Protein AF-A0AAW1IXT5-F1 (afdb_monomer_lite)

Structure (mmCIF, N/CA/C/O backbone):
data_AF-A0AAW1IXT5-F1
#
_entry.id   AF-A0AAW1IXT5-F1
#
loop_
_atom_site.group_PDB
_atom_site.id
_atom_site.type_symbol
_atom_site.label_atom_id
_atom_site.label_alt_id
_atom_site.label_comp_id
_atom_site.label_asym_id
_atom_site.label_entity_id
_atom_site.label_seq_id
_atom_site.pdbx_PDB_ins_code
_atom_site.Cartn_x
_atom_site.Cartn_y
_atom_site.Cartn_z
_atom_site.occupancy
_atom_site.B_iso_or_equiv
_atom_site.auth_seq_id
_atom_site.auth_comp_id
_atom_site.auth_asym_id
_atom_site.auth_atom_id
_atom_site.pdbx_PDB_model_num
ATOM 1 N N . MET A 1 1 ? 6.333 -12.788 -13.925 1.00 82.00 1 MET A N 1
ATOM 2 C CA . MET A 1 1 ? 6.260 -11.519 -14.681 1.00 82.00 1 MET A CA 1
ATOM 3 C C . MET A 1 1 ? 6.367 -11.902 -16.142 1.00 82.00 1 MET A C 1
ATOM 5 O O . MET A 1 1 ? 7.149 -12.796 -16.424 1.00 82.00 1 MET A O 1
ATOM 9 N N . VAL A 1 2 ? 5.543 -11.334 -17.016 1.00 93.19 2 VAL A N 1
ATOM 10 C CA . VAL A 1 2 ? 5.469 -11.705 -18.439 1.00 93.19 2 VAL A CA 1
ATOM 11 C C . VAL A 1 2 ? 5.846 -10.485 -19.267 1.00 93.19 2 VAL A C 1
ATOM 13 O O . VAL A 1 2 ? 5.291 -9.411 -19.025 1.00 93.19 2 VAL A O 1
ATOM 16 N N . VAL A 1 3 ? 6.802 -10.648 -20.181 1.00 93.06 3 VAL A N 1
ATOM 17 C CA . VAL A 1 3 ? 7.221 -9.631 -21.155 1.00 93.06 3 VAL A CA 1
ATOM 18 C C . VAL A 1 3 ? 6.373 -9.801 -22.411 1.00 93.06 3 VAL A C 1
ATOM 20 O O . VAL A 1 3 ? 6.185 -10.925 -22.866 1.00 93.06 3 VAL A O 1
ATOM 23 N N . HIS A 1 4 ? 5.845 -8.696 -22.932 1.00 91.25 4 HIS A N 1
ATOM 24 C CA . HIS A 1 4 ? 4.957 -8.692 -24.102 1.00 91.25 4 HIS A CA 1
ATOM 25 C C . HIS A 1 4 ? 5.678 -8.379 -25.410 1.00 91.25 4 HIS A C 1
ATOM 27 O O . HIS A 1 4 ? 5.167 -8.688 -26.481 1.00 91.25 4 HIS A O 1
ATOM 33 N N . ASN A 1 5 ? 6.863 -7.774 -25.331 1.00 90.31 5 ASN A N 1
ATOM 34 C CA . ASN A 1 5 ? 7.676 -7.476 -26.499 1.00 90.31 5 ASN A CA 1
ATOM 35 C C . ASN A 1 5 ? 8.074 -8.754 -27.240 1.00 90.31 5 ASN A C 1
ATOM 37 O O . ASN A 1 5 ? 8.604 -9.684 -26.638 1.00 90.31 5 ASN A O 1
ATOM 41 N N . THR A 1 6 ? 7.894 -8.753 -28.558 1.00 84.81 6 THR A N 1
ATOM 42 C CA . THR A 1 6 ? 8.290 -9.870 -29.428 1.00 84.81 6 THR A CA 1
ATOM 43 C C . THR A 1 6 ? 9.701 -9.720 -29.997 1.00 84.81 6 THR A C 1
ATOM 45 O O . THR A 1 6 ? 10.269 -10.695 -30.470 1.00 84.81 6 THR A O 1
ATOM 48 N N . GLY A 1 7 ? 10.273 -8.509 -29.970 1.00 79.50 7 GLY A N 1
ATOM 49 C CA . GLY A 1 7 ? 11.607 -8.219 -30.515 1.00 79.50 7 GLY A CA 1
ATOM 50 C C . GLY A 1 7 ? 11.681 -8.163 -32.047 1.00 79.50 7 GLY A C 1
ATOM 51 O O . GLY A 1 7 ? 12.768 -8.046 -32.591 1.00 79.50 7 GLY A O 1
ATOM 52 N N . ILE A 1 8 ? 10.543 -8.228 -32.745 1.00 82.56 8 ILE A N 1
ATOM 53 C CA . ILE A 1 8 ? 10.490 -8.326 -34.217 1.00 82.56 8 ILE A CA 1
ATOM 54 C C . ILE A 1 8 ? 10.517 -6.944 -34.898 1.00 82.56 8 ILE A C 1
ATOM 56 O O . ILE A 1 8 ? 10.809 -6.838 -36.085 1.00 82.56 8 IL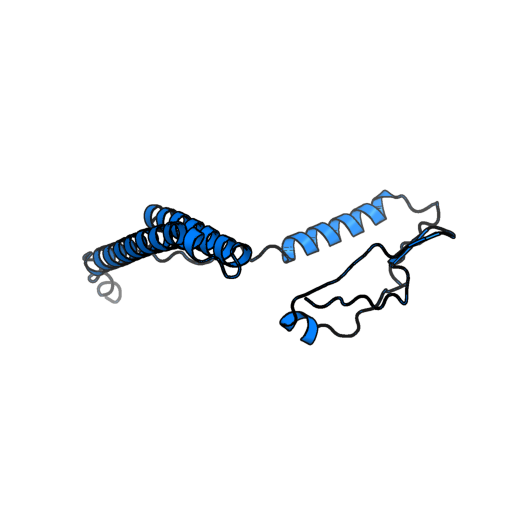E A O 1
ATOM 60 N N . ARG A 1 9 ? 10.187 -5.871 -34.167 1.00 84.69 9 ARG A N 1
ATOM 61 C CA . ARG A 1 9 ? 10.138 -4.498 -34.692 1.00 84.69 9 ARG A CA 1
ATOM 62 C C . ARG A 1 9 ? 10.837 -3.518 -33.746 1.00 84.69 9 ARG A C 1
ATOM 64 O O . ARG A 1 9 ? 10.546 -3.585 -32.545 1.00 84.69 9 ARG A O 1
ATOM 71 N N . PRO A 1 10 ? 11.693 -2.608 -34.252 1.00 86.62 10 PRO A N 1
ATOM 72 C CA . PRO A 1 10 ? 12.316 -1.575 -33.431 1.00 86.62 10 PRO A CA 1
ATOM 73 C C . PRO A 1 10 ? 11.245 -0.631 -32.884 1.00 86.62 10 PRO A C 1
ATOM 75 O O . PRO A 1 10 ? 10.276 -0.306 -33.571 1.00 86.62 10 PRO A O 1
ATOM 78 N N . THR A 1 11 ? 11.404 -0.199 -31.634 1.00 86.19 11 THR A N 1
ATOM 79 C CA . THR A 1 11 ? 10.448 0.710 -30.979 1.00 86.19 11 THR A CA 1
ATOM 80 C C . THR A 1 11 ? 10.829 2.179 -31.160 1.00 86.19 11 THR A C 1
ATOM 82 O O . THR A 1 11 ? 10.006 3.063 -30.938 1.00 86.19 11 THR A O 1
ATOM 85 N N . PHE A 1 12 ? 12.051 2.439 -31.634 1.00 81.00 12 PHE A N 1
ATOM 86 C CA . PHE A 1 12 ? 12.557 3.759 -31.979 1.00 81.00 12 PHE A CA 1
ATOM 87 C C . PHE A 1 12 ? 13.312 3.716 -33.313 1.00 81.00 12 PHE A C 1
ATOM 89 O O . PHE A 1 12 ? 14.202 2.886 -33.495 1.00 81.00 12 PHE A O 1
ATOM 96 N N . ILE A 1 13 ? 12.976 4.632 -34.224 1.00 79.94 13 ILE A N 1
ATOM 97 C CA . ILE A 1 13 ? 13.647 4.809 -35.518 1.00 79.94 13 ILE A CA 1
ATOM 98 C C . ILE A 1 13 ? 13.963 6.299 -35.690 1.00 79.94 13 ILE A C 1
ATOM 100 O O . ILE A 1 13 ? 13.080 7.144 -35.530 1.00 79.94 13 ILE A O 1
ATOM 104 N N . ARG A 1 14 ? 15.213 6.631 -36.031 1.00 77.06 14 ARG A N 1
ATOM 105 C CA . ARG A 1 14 ? 15.655 7.994 -36.368 1.00 77.06 14 ARG A CA 1
ATOM 106 C C . ARG A 1 14 ? 16.566 7.952 -37.592 1.00 77.06 14 ARG A C 1
ATOM 108 O O . ARG A 1 14 ? 17.743 7.619 -37.478 1.00 77.06 14 ARG A O 1
ATOM 115 N N . GLY A 1 15 ? 16.034 8.335 -38.752 1.00 77.62 15 GLY A N 1
ATOM 116 C CA . GLY A 1 15 ? 16.764 8.221 -40.017 1.00 77.62 15 GLY A CA 1
ATOM 117 C C . GLY A 1 15 ? 17.128 6.761 -40.288 1.00 77.62 15 GLY A C 1
ATOM 118 O O . GLY A 1 15 ? 16.239 5.923 -40.373 1.00 77.62 15 GLY A O 1
ATOM 119 N N . THR A 1 16 ? 18.425 6.462 -40.374 1.00 80.06 16 THR A N 1
ATOM 120 C CA . THR A 1 16 ? 18.956 5.099 -40.562 1.00 80.06 16 THR A CA 1
ATOM 121 C C . THR A 1 16 ? 19.214 4.342 -39.255 1.00 80.06 16 THR A C 1
ATOM 123 O O . THR A 1 16 ? 19.618 3.184 -39.293 1.00 80.06 16 THR A O 1
ATOM 126 N N . SER A 1 17 ? 19.042 4.979 -38.091 1.00 80.38 17 SER A N 1
ATOM 127 C CA . SER A 1 17 ? 19.266 4.345 -36.788 1.00 80.38 17 SER A CA 1
ATOM 128 C C . SER A 1 17 ? 17.992 3.695 -36.248 1.00 80.38 17 SER A C 1
ATOM 130 O O . SER A 1 17 ? 16.948 4.346 -36.181 1.00 80.38 17 SER A O 1
ATOM 132 N N . GLU A 1 18 ? 18.106 2.450 -35.782 1.00 88.19 18 GLU A N 1
ATOM 133 C CA . GLU A 1 18 ? 17.016 1.658 -35.201 1.00 88.19 18 GLU A CA 1
ATOM 134 C C . GLU A 1 18 ? 17.402 1.124 -33.816 1.00 88.19 18 GLU A C 1
ATOM 136 O O . GLU A 1 18 ? 18.511 0.619 -33.629 1.00 88.19 18 GLU A O 1
ATOM 141 N N . SER A 1 19 ? 16.480 1.206 -32.849 1.00 86.06 19 SER A N 1
ATOM 142 C CA . SER A 1 19 ? 16.708 0.742 -31.473 1.00 86.06 19 SER A CA 1
ATOM 143 C C . SER A 1 19 ? 15.460 0.117 -30.830 1.00 86.06 19 SER A C 1
ATOM 145 O O . SER A 1 19 ? 14.321 0.479 -31.131 1.00 86.06 19 SER A O 1
ATOM 147 N N . TYR A 1 20 ? 15.688 -0.792 -29.876 1.00 89.94 20 TYR A N 1
ATOM 148 C CA . TYR A 1 20 ? 14.669 -1.493 -29.081 1.00 89.94 20 TYR A CA 1
ATOM 149 C C . TYR A 1 20 ? 14.751 -1.034 -27.623 1.00 89.94 20 TYR A C 1
ATOM 151 O O . TYR A 1 20 ? 15.399 -1.672 -26.795 1.00 89.94 20 TYR A O 1
ATOM 159 N N . ILE A 1 21 ? 14.155 0.118 -27.323 1.00 86.31 21 ILE A N 1
ATOM 160 C CA . ILE A 1 21 ? 14.330 0.790 -26.023 1.00 86.31 21 ILE A CA 1
ATOM 161 C C . ILE A 1 21 ? 13.102 0.693 -25.115 1.00 86.31 21 ILE A C 1
ATOM 163 O O . ILE A 1 21 ? 13.220 0.891 -23.907 1.00 86.31 21 ILE A O 1
ATOM 167 N N . ASP A 1 22 ? 11.936 0.348 -25.665 1.00 87.12 22 ASP A N 1
ATOM 168 C CA . ASP A 1 22 ? 10.693 0.259 -24.902 1.00 87.12 22 ASP A CA 1
ATOM 169 C C . ASP A 1 22 ? 10.408 -1.181 -24.481 1.00 87.12 22 ASP A C 1
ATOM 171 O O . ASP A 1 22 ? 10.354 -2.091 -25.308 1.00 87.12 22 ASP A O 1
ATOM 175 N N . VAL A 1 23 ? 10.146 -1.392 -23.190 1.00 89.50 23 VAL A N 1
ATOM 176 C CA . VAL A 1 23 ? 9.787 -2.704 -22.637 1.00 89.50 23 VAL A CA 1
ATOM 177 C C . VAL A 1 23 ? 8.425 -2.626 -21.952 1.00 89.50 23 VAL A C 1
ATOM 179 O O . VAL A 1 23 ? 8.198 -1.803 -21.070 1.00 89.50 23 VAL A O 1
ATOM 182 N N . THR A 1 24 ? 7.520 -3.528 -22.325 1.00 90.50 24 THR A N 1
ATOM 183 C CA . THR A 1 24 ? 6.196 -3.708 -21.724 1.00 90.50 24 THR A CA 1
ATOM 184 C C . THR A 1 24 ? 6.138 -5.057 -21.014 1.00 90.50 24 THR A C 1
ATOM 186 O O . THR A 1 24 ? 6.292 -6.112 -21.630 1.00 90.50 24 THR A O 1
ATOM 189 N N . PHE A 1 25 ? 5.867 -5.047 -19.710 1.00 93.69 25 PHE A N 1
ATOM 190 C CA . PHE A 1 25 ? 5.720 -6.265 -18.917 1.00 93.69 25 PHE A CA 1
ATOM 191 C C . PHE A 1 25 ? 4.578 -6.159 -17.911 1.00 93.69 25 PHE A C 1
ATOM 193 O O . PHE A 1 25 ? 4.167 -5.074 -17.506 1.00 93.69 25 PHE A O 1
ATOM 200 N N . SER A 1 26 ? 4.054 -7.307 -17.484 1.00 92.81 26 SER A N 1
ATOM 201 C CA . SER A 1 26 ? 2.933 -7.358 -16.542 1.00 92.81 26 SER A CA 1
ATOM 202 C C . SER A 1 26 ? 2.960 -8.594 -15.635 1.00 92.81 26 SER A C 1
ATOM 204 O O . SER A 1 26 ? 3.819 -9.476 -15.744 1.00 92.81 26 SER A O 1
ATOM 206 N N . THR A 1 27 ? 2.029 -8.656 -14.680 1.00 92.94 27 THR A N 1
ATOM 207 C CA . THR A 1 27 ? 1.782 -9.881 -13.905 1.00 92.94 27 THR A CA 1
ATOM 208 C C . THR A 1 27 ? 1.068 -10.917 -14.773 1.00 92.94 27 THR A C 1
ATOM 210 O O . THR A 1 27 ? 0.364 -10.552 -15.710 1.00 92.94 27 THR A O 1
ATOM 213 N N . SER A 1 28 ? 1.183 -12.206 -14.439 1.00 91.81 28 SER A N 1
ATOM 214 C CA . SER A 1 28 ? 0.571 -13.281 -15.237 1.00 91.81 28 SER A CA 1
ATOM 215 C C . SER A 1 28 ? -0.945 -13.111 -15.412 1.00 91.81 28 SER A C 1
ATOM 217 O O . SER A 1 28 ? -1.477 -13.383 -16.480 1.00 91.81 28 SER A O 1
ATOM 219 N N . ARG A 1 29 ? -1.637 -12.578 -14.392 1.00 90.88 29 ARG A N 1
ATOM 220 C CA . ARG A 1 29 ? -3.080 -12.293 -14.450 1.00 90.88 29 ARG A CA 1
ATOM 221 C C . ARG A 1 29 ? -3.438 -11.240 -15.503 1.00 90.88 29 ARG A C 1
ATOM 223 O O . ARG A 1 29 ? -4.461 -11.373 -16.159 1.00 90.88 29 ARG A O 1
ATOM 230 N N . VAL A 1 30 ? -2.633 -10.187 -15.622 1.00 92.25 30 VAL A N 1
ATOM 231 C CA . VAL A 1 30 ? -2.863 -9.106 -16.593 1.00 92.25 30 VAL A CA 1
ATOM 232 C C . VAL A 1 30 ? -2.438 -9.554 -17.988 1.00 92.25 30 VAL A C 1
ATOM 234 O O . VAL A 1 30 ? -3.117 -9.244 -18.958 1.00 92.25 30 VAL A O 1
ATOM 237 N N . ALA A 1 31 ? -1.369 -10.348 -18.085 1.00 92.50 31 ALA A N 1
ATOM 238 C CA . ALA A 1 31 ? -0.899 -10.885 -19.354 1.00 92.50 31 ALA A CA 1
ATOM 239 C C . ALA A 1 31 ? -1.955 -11.741 -20.063 1.00 92.50 31 ALA A C 1
ATOM 241 O O . ALA A 1 31 ? -2.117 -11.604 -21.266 1.00 92.50 31 ALA A O 1
ATOM 242 N N . ALA A 1 32 ? -2.730 -12.533 -19.315 1.00 92.38 32 ALA A N 1
ATOM 243 C CA . ALA A 1 32 ? -3.828 -13.332 -19.864 1.00 92.38 32 ALA A CA 1
ATOM 244 C C . ALA A 1 32 ? -4.944 -12.501 -20.532 1.00 92.38 32 ALA A C 1
ATOM 246 O O . ALA A 1 32 ? -5.768 -13.051 -21.252 1.00 92.38 32 ALA A O 1
ATOM 247 N N . GLN A 1 33 ? -4.998 -11.192 -20.272 1.00 94.62 33 GLN A N 1
ATOM 248 C CA . GLN A 1 33 ? -5.982 -10.271 -20.849 1.00 94.62 33 GLN A CA 1
ATOM 249 C C . GLN A 1 33 ? -5.393 -9.404 -21.969 1.00 94.62 33 GLN A C 1
ATOM 251 O O . GLN A 1 33 ? -6.132 -8.695 -22.648 1.00 94.62 33 GLN A O 1
ATOM 256 N N . ILE A 1 34 ? -4.072 -9.425 -22.150 1.00 90.62 34 ILE A N 1
ATOM 257 C CA . ILE A 1 34 ? -3.389 -8.662 -23.190 1.00 90.62 34 ILE A CA 1
ATOM 258 C C . ILE A 1 34 ? -3.304 -9.546 -24.430 1.00 90.62 34 ILE A C 1
ATOM 260 O O . ILE A 1 34 ? -2.736 -10.632 -24.399 1.00 90.62 34 ILE A O 1
ATOM 264 N N . SER A 1 35 ? -3.870 -9.057 -25.527 1.00 88.75 35 SER A N 1
ATOM 265 C CA . SER A 1 35 ? -3.786 -9.673 -26.849 1.00 88.75 35 SER A CA 1
ATOM 266 C C . SER A 1 35 ? -3.329 -8.631 -27.862 1.00 88.75 35 SER A C 1
ATOM 268 O O . SER A 1 35 ? -3.460 -7.429 -27.620 1.00 88.75 35 SER A O 1
ATOM 270 N N . ASN A 1 36 ? -2.778 -9.093 -28.986 1.00 88.69 36 ASN A N 1
ATOM 271 C CA . ASN A 1 36 ? -2.396 -8.242 -30.116 1.00 88.69 36 ASN A CA 1
ATOM 272 C C . ASN A 1 36 ? -1.418 -7.114 -29.736 1.00 88.69 36 ASN A C 1
ATOM 274 O O . ASN A 1 36 ? -1.550 -5.984 -30.206 1.00 88.69 36 ASN A O 1
ATOM 278 N N . TRP A 1 37 ? -0.44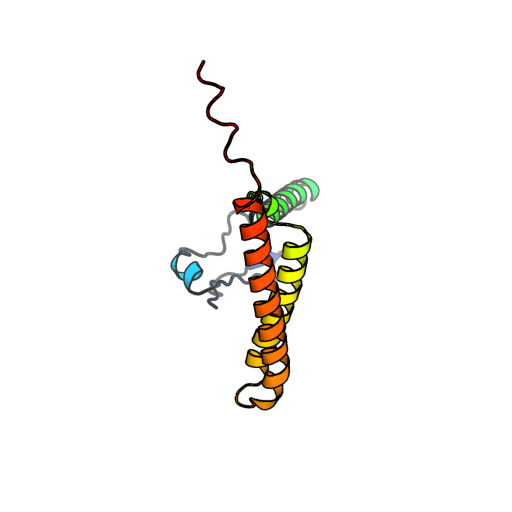8 -7.403 -28.857 1.00 90.62 37 TRP A N 1
ATOM 279 C CA . TRP A 1 37 ? 0.650 -6.470 -28.611 1.00 90.62 37 TRP A CA 1
ATOM 280 C C . TRP A 1 37 ? 1.481 -6.347 -29.888 1.00 90.62 37 TRP A C 1
ATOM 282 O O . TRP A 1 37 ? 1.980 -7.342 -30.413 1.00 90.62 37 TRP A O 1
ATOM 292 N N . GLU A 1 38 ? 1.632 -5.129 -30.389 1.00 89.12 38 GLU A N 1
ATOM 293 C CA . GLU A 1 38 ? 2.426 -4.844 -31.577 1.00 89.12 38 GLU A CA 1
ATOM 294 C C . GLU A 1 38 ? 3.048 -3.450 -31.493 1.00 89.12 38 GLU A C 1
ATOM 296 O O . GLU A 1 38 ? 2.505 -2.533 -30.870 1.00 89.12 38 GLU A O 1
ATOM 301 N N . VAL A 1 39 ? 4.174 -3.278 -32.186 1.00 86.25 39 VAL A N 1
ATOM 302 C CA . VAL A 1 39 ? 4.717 -1.953 -32.483 1.00 86.25 39 VAL A CA 1
ATOM 303 C C . VAL A 1 39 ? 3.973 -1.406 -33.703 1.00 86.25 39 VAL A C 1
ATOM 305 O O . VAL A 1 39 ? 4.076 -1.964 -34.803 1.00 86.25 39 VAL A O 1
ATOM 308 N N . ARG A 1 40 ? 3.199 -0.333 -33.500 1.00 80.12 40 ARG A N 1
ATOM 309 C CA . ARG A 1 40 ? 2.424 0.340 -34.553 1.00 80.12 40 ARG A CA 1
ATOM 310 C C . ARG A 1 40 ? 3.269 1.378 -35.287 1.00 80.12 40 ARG A C 1
ATOM 312 O O . ARG A 1 40 ? 3.844 2.256 -34.655 1.00 80.12 40 ARG A O 1
ATOM 319 N N . SER A 1 41 ? 3.264 1.323 -36.617 1.00 66.38 41 SER A N 1
ATOM 320 C CA . SER A 1 41 ? 3.943 2.283 -37.505 1.00 66.38 41 SER A CA 1
ATOM 321 C C . SER A 1 41 ? 3.156 3.581 -37.740 1.00 66.38 41 SER A C 1
ATOM 323 O O . SER A 1 41 ? 3.713 4.572 -38.199 1.00 66.38 41 SER A O 1
ATOM 325 N N . THR A 1 42 ? 1.859 3.601 -37.4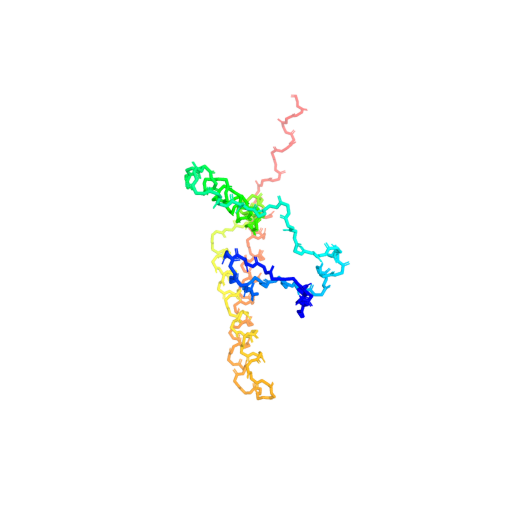29 1.00 53.44 42 THR A N 1
ATOM 326 C CA . THR A 1 42 ? 0.927 4.683 -37.800 1.00 53.44 42 THR A CA 1
ATOM 327 C C . THR A 1 42 ? 0.981 5.922 -36.908 1.00 53.44 42 THR A C 1
ATOM 329 O O . THR A 1 42 ? 0.400 6.942 -37.262 1.00 53.44 42 THR A O 1
ATOM 332 N N . ASN A 1 43 ? 1.717 5.870 -35.794 1.00 48.38 43 ASN A N 1
ATOM 333 C CA . ASN A 1 43 ? 1.991 7.033 -34.946 1.00 48.38 43 ASN A CA 1
ATOM 334 C C . ASN A 1 43 ? 3.483 7.390 -34.920 1.00 48.38 43 ASN A C 1
ATOM 336 O O . ASN A 1 43 ? 3.923 8.093 -34.008 1.00 48.38 43 ASN A O 1
ATOM 340 N N . THR A 1 44 ? 4.265 6.923 -35.898 1.00 48.28 44 THR A N 1
ATOM 341 C CA . THR A 1 44 ? 5.578 7.512 -36.145 1.00 48.28 44 THR A CA 1
ATOM 342 C C . THR A 1 44 ? 5.318 8.958 -36.523 1.00 48.28 44 THR A C 1
ATOM 344 O O . THR A 1 44 ? 4.834 9.241 -37.617 1.00 48.28 44 THR A O 1
ATOM 347 N N . ILE A 1 45 ? 5.573 9.875 -35.592 1.00 52.31 45 ILE A N 1
ATOM 348 C CA . ILE A 1 45 ? 5.705 11.286 -35.923 1.00 52.31 45 ILE A CA 1
ATOM 349 C C . ILE A 1 45 ? 6.876 11.313 -36.897 1.00 52.31 45 ILE A C 1
ATOM 351 O O . ILE A 1 45 ? 8.035 11.229 -36.494 1.00 52.31 45 ILE A O 1
ATOM 355 N N . GLN A 1 46 ? 6.561 11.321 -38.188 1.00 48.12 46 GLN A N 1
ATOM 356 C CA . GLN A 1 46 ? 7.497 11.694 -39.223 1.00 48.12 46 GLN A CA 1
ATOM 357 C C . GLN A 1 46 ? 7.829 13.142 -38.886 1.00 48.12 46 GLN A C 1
ATOM 359 O O . GLN A 1 46 ? 7.046 14.043 -39.168 1.00 48.12 46 GLN A O 1
ATOM 364 N N . ILE A 1 47 ? 8.924 13.364 -38.159 1.00 52.88 47 ILE A N 1
ATOM 365 C CA . ILE A 1 47 ? 9.452 14.709 -37.950 1.00 52.88 47 ILE A CA 1
ATOM 366 C C . ILE A 1 47 ? 10.092 15.086 -39.290 1.00 52.88 47 ILE A C 1
ATOM 368 O O . ILE A 1 47 ? 11.310 15.077 -39.442 1.00 52.88 47 ILE A O 1
ATOM 372 N N . THR A 1 48 ? 9.261 15.317 -40.307 1.00 49.53 48 THR A N 1
ATOM 373 C CA . THR A 1 48 ? 9.663 16.071 -41.488 1.00 49.53 48 THR A CA 1
ATOM 374 C C . THR A 1 48 ? 9.985 17.466 -40.982 1.00 49.53 48 THR A C 1
ATOM 376 O O . THR A 1 48 ? 9.210 18.027 -40.207 1.00 49.53 48 THR A O 1
ATOM 379 N N . GLY A 1 49 ? 11.163 17.976 -41.336 1.00 52.56 49 GLY A N 1
ATOM 380 C CA . GLY A 1 49 ? 11.837 19.106 -40.688 1.00 52.56 49 GLY A CA 1
ATOM 381 C C . GLY A 1 49 ? 11.124 20.466 -40.690 1.00 52.56 49 GLY A C 1
ATOM 382 O O . GLY A 1 49 ? 11.786 21.462 -40.428 1.00 52.56 49 GLY A O 1
ATOM 383 N N . GLU A 1 50 ? 9.819 20.531 -40.949 1.00 54.53 50 GLU A N 1
ATOM 384 C CA . GLU A 1 50 ? 9.052 21.774 -41.069 1.00 54.53 50 GLU A CA 1
ATOM 385 C C . GLU A 1 50 ? 7.803 21.875 -40.181 1.00 54.53 50 GLU A C 1
ATOM 387 O O . GLU A 1 50 ? 7.289 22.979 -40.013 1.00 54.53 50 GLU A O 1
ATOM 392 N N . GLU A 1 51 ? 7.344 20.812 -39.508 1.00 50.09 51 GLU A N 1
ATOM 393 C CA . GLU A 1 51 ? 6.252 20.961 -38.533 1.00 50.09 51 GLU A CA 1
ATOM 394 C C . GLU A 1 51 ? 6.782 21.119 -37.104 1.00 50.09 51 GLU A C 1
ATOM 396 O O . GLU A 1 51 ? 7.249 20.187 -36.448 1.00 50.09 51 GLU A O 1
ATOM 401 N N . THR A 1 52 ? 6.717 22.372 -36.649 1.00 50.06 52 THR A N 1
ATOM 402 C CA . THR A 1 52 ? 7.128 22.888 -35.339 1.00 50.06 52 THR A CA 1
ATOM 403 C C . THR A 1 52 ? 6.978 21.888 -34.184 1.00 50.06 52 THR A C 1
ATOM 405 O O . THR A 1 52 ? 5.885 21.517 -33.748 1.00 50.06 52 THR A O 1
ATOM 408 N N . THR A 1 53 ? 8.133 21.564 -33.599 1.00 56.69 53 THR A N 1
ATOM 409 C CA . THR A 1 53 ? 8.421 20.716 -32.426 1.00 56.69 53 THR A CA 1
ATOM 410 C C . THR A 1 53 ? 7.436 20.858 -31.256 1.00 56.69 53 THR A C 1
ATOM 412 O O . THR A 1 53 ? 7.282 19.943 -30.450 1.00 56.69 53 THR A O 1
ATOM 415 N N . SER A 1 54 ? 6.738 21.992 -31.158 1.00 59.56 54 SER A N 1
ATOM 416 C CA . SER A 1 54 ? 5.795 22.312 -30.090 1.00 59.56 54 SER A CA 1
ATOM 417 C C . SER A 1 54 ? 4.497 21.496 -30.163 1.00 59.56 54 SER A C 1
ATOM 419 O O . SER A 1 54 ? 4.120 20.880 -29.170 1.00 59.56 54 SER A O 1
ATOM 421 N N . ALA A 1 55 ? 3.819 21.405 -31.313 1.00 58.78 55 ALA A N 1
ATOM 422 C CA . ALA A 1 55 ? 2.483 20.789 -31.381 1.00 58.78 55 ALA A CA 1
ATOM 423 C C . ALA A 1 55 ? 2.509 19.273 -31.100 1.00 58.78 55 ALA A C 1
ATOM 425 O O . ALA A 1 55 ? 1.687 18.746 -30.341 1.00 58.78 55 ALA A O 1
ATOM 426 N N . SER A 1 56 ? 3.511 18.585 -31.649 1.00 63.84 56 SER A N 1
ATOM 427 C CA . SER A 1 56 ? 3.754 17.161 -31.410 1.00 63.84 56 SER A CA 1
ATOM 428 C C . SER A 1 56 ? 4.149 16.881 -29.950 1.00 63.84 56 SER A C 1
ATOM 430 O O . SER A 1 56 ? 3.557 16.018 -29.292 1.00 63.84 56 SER A O 1
ATOM 432 N N . TYR A 1 57 ? 5.051 17.696 -29.384 1.00 70.12 57 TYR A N 1
ATOM 433 C CA . TYR A 1 57 ? 5.432 17.626 -27.970 1.00 70.12 57 TYR A CA 1
ATOM 434 C C . TYR A 1 57 ? 4.232 17.818 -27.035 1.00 70.12 57 TYR A C 1
ATOM 436 O O . TYR A 1 57 ? 4.060 17.048 -26.088 1.00 70.12 57 TYR A O 1
ATOM 444 N N . GLN A 1 58 ? 3.365 18.799 -27.306 1.00 78.12 58 GLN A N 1
ATOM 445 C CA . GLN A 1 58 ? 2.174 19.049 -26.490 1.00 78.12 58 GLN A CA 1
ATOM 446 C C . GLN A 1 58 ? 1.217 17.850 -26.507 1.00 78.12 58 GLN A C 1
ATOM 448 O O . GLN A 1 58 ? 0.693 17.458 -25.459 1.00 78.12 58 GLN A O 1
ATOM 453 N N . LYS A 1 59 ? 1.028 17.217 -27.672 1.00 77.25 59 LYS A N 1
ATOM 454 C CA . LYS A 1 59 ? 0.174 16.029 -27.819 1.00 77.25 59 LYS A CA 1
ATOM 455 C C . LYS A 1 59 ? 0.722 14.839 -27.028 1.00 77.25 59 LYS A C 1
ATOM 457 O O . LYS A 1 59 ? -0.017 14.245 -26.239 1.00 77.25 59 LYS A O 1
ATOM 462 N N . CYS A 1 60 ? 2.012 14.532 -27.169 1.00 72.94 60 CYS A N 1
ATOM 463 C CA . CYS A 1 60 ? 2.667 13.465 -26.407 1.00 72.94 60 CYS A CA 1
ATOM 464 C C . CYS A 1 60 ? 2.669 13.757 -24.897 1.00 72.94 60 CYS A C 1
ATOM 466 O O . CYS A 1 60 ? 2.297 12.894 -24.103 1.00 72.94 60 CYS A O 1
ATOM 468 N N . SER A 1 61 ? 2.993 14.987 -24.490 1.00 82.62 61 SER A N 1
ATOM 469 C CA . SER A 1 61 ? 2.970 15.428 -23.088 1.00 82.62 61 SER A CA 1
ATOM 470 C C . SER A 1 61 ? 1.582 15.258 -22.459 1.00 82.62 61 SER A C 1
ATOM 472 O O . SER A 1 61 ? 1.459 14.754 -21.340 1.00 82.62 61 SER A O 1
ATOM 474 N N . LYS A 1 62 ? 0.512 15.593 -23.194 1.00 84.12 62 LYS A N 1
ATOM 475 C CA . LYS A 1 62 ? -0.875 15.402 -22.746 1.00 84.12 62 LYS A CA 1
ATOM 476 C C . LYS A 1 62 ? -1.225 13.925 -22.557 1.00 84.12 62 LYS A C 1
ATOM 478 O O . LYS A 1 62 ? -1.779 13.570 -21.518 1.00 84.12 62 LYS A O 1
ATOM 483 N N . LEU A 1 63 ? -0.872 13.069 -23.518 1.00 81.44 63 LEU A N 1
ATOM 484 C CA . LEU A 1 63 ? -1.125 11.625 -23.443 1.00 81.44 63 LEU A CA 1
ATOM 485 C C . LEU A 1 63 ? -0.388 10.976 -22.265 1.00 81.44 63 LEU A C 1
ATOM 487 O O . LEU A 1 63 ? -0.989 10.208 -21.515 1.00 81.44 63 LEU A O 1
ATOM 491 N N . ILE A 1 64 ? 0.878 11.343 -22.044 1.00 81.75 64 ILE A N 1
ATOM 492 C CA . ILE A 1 64 ? 1.677 10.844 -20.917 1.00 81.75 64 ILE A CA 1
ATOM 493 C C . ILE A 1 64 ? 1.073 11.299 -19.582 1.00 81.75 64 ILE A C 1
ATOM 495 O O . ILE A 1 64 ? 0.895 10.481 -18.678 1.00 81.75 64 ILE A O 1
ATOM 499 N N . LYS A 1 65 ? 0.685 12.577 -19.454 1.00 79.69 65 LYS A N 1
ATOM 500 C CA . LYS A 1 65 ? 0.010 13.094 -18.248 1.00 79.69 65 LYS A CA 1
ATOM 501 C C . LYS A 1 65 ? -1.306 12.367 -17.974 1.00 79.69 65 LYS A C 1
ATOM 503 O O . LYS A 1 65 ? -1.608 12.057 -16.820 1.00 79.69 65 LYS A O 1
ATOM 508 N N . GLN A 1 66 ? -2.083 12.076 -19.013 1.00 81.94 66 GLN A N 1
ATOM 509 C CA . GLN A 1 66 ? -3.352 11.366 -18.887 1.00 81.94 66 GLN A CA 1
ATOM 510 C C . GLN A 1 66 ? -3.150 9.905 -18.466 1.00 81.94 66 GLN A C 1
ATOM 512 O O . GLN A 1 66 ? -3.777 9.459 -17.507 1.00 81.94 66 GLN A O 1
ATOM 517 N N . ALA A 1 67 ? -2.231 9.181 -19.111 1.00 77.00 67 ALA A N 1
ATOM 518 C CA . ALA A 1 67 ? -1.878 7.813 -18.735 1.00 77.00 67 ALA A CA 1
ATOM 519 C C . ALA A 1 67 ? -1.352 7.740 -17.293 1.00 77.00 67 ALA A C 1
ATOM 521 O O . ALA A 1 67 ? -1.807 6.904 -16.512 1.00 77.00 67 ALA A O 1
ATOM 522 N N . TYR A 1 68 ? -0.473 8.669 -16.901 1.00 76.06 68 TYR A N 1
ATOM 523 C CA . TYR A 1 68 ? 0.011 8.791 -15.528 1.00 76.06 68 TYR A CA 1
ATOM 524 C C . TYR A 1 68 ? -1.144 8.997 -14.541 1.00 76.06 68 TYR A C 1
ATOM 526 O O . TYR A 1 68 ? -1.242 8.274 -13.551 1.00 76.06 68 TYR A O 1
ATOM 534 N N . THR A 1 69 ? -2.064 9.917 -14.838 1.00 79.19 69 THR A N 1
ATOM 535 C CA . THR A 1 69 ? -3.231 10.212 -13.991 1.00 79.19 69 THR A CA 1
ATOM 536 C C . THR A 1 69 ? -4.156 9.002 -13.858 1.00 79.19 69 THR A C 1
ATOM 538 O O . THR A 1 69 ? -4.557 8.670 -12.748 1.00 79.19 69 THR A O 1
ATOM 541 N N . ASN A 1 70 ? -4.415 8.285 -14.952 1.00 75.25 70 ASN A N 1
ATOM 542 C CA . ASN A 1 70 ? -5.249 7.079 -14.965 1.00 75.25 70 ASN A CA 1
ATOM 543 C C . ASN A 1 70 ? -4.579 5.879 -14.275 1.00 75.25 70 ASN A C 1
ATOM 545 O O . ASN A 1 70 ? -5.264 5.004 -13.752 1.00 75.25 70 ASN A O 1
ATOM 549 N N . SER A 1 71 ? -3.243 5.834 -14.258 1.00 72.88 71 SER A N 1
ATOM 550 C CA . SER A 1 71 ? -2.477 4.809 -13.541 1.00 72.88 71 SER A CA 1
ATOM 551 C C . SER A 1 71 ? -2.397 5.051 -12.031 1.00 72.88 71 SER A C 1
ATOM 553 O O . SER A 1 71 ? -2.094 4.120 -11.275 1.00 72.88 71 SER A O 1
ATOM 555 N N . LYS A 1 72 ? -2.690 6.277 -11.560 1.00 70.69 72 LYS A N 1
ATOM 556 C CA . LYS A 1 72 ? -2.828 6.535 -10.125 1.00 70.69 72 LYS A CA 1
ATOM 557 C C . LYS A 1 72 ? -3.979 5.675 -9.617 1.00 70.69 72 LYS A C 1
ATOM 559 O O . LYS A 1 72 ? -5.108 5.766 -10.092 1.00 70.69 72 LYS A O 1
ATOM 564 N N . ARG A 1 73 ? -3.692 4.820 -8.633 1.00 59.88 73 ARG A N 1
ATOM 565 C CA . ARG A 1 73 ? -4.748 4.119 -7.892 1.00 59.88 73 ARG A CA 1
ATOM 566 C C . ARG A 1 73 ? -5.732 5.176 -7.405 1.00 59.88 73 ARG A C 1
ATOM 568 O O . ARG A 1 73 ? -5.269 6.186 -6.876 1.00 59.88 73 ARG A O 1
ATOM 575 N N . ARG A 1 74 ? -7.040 4.944 -7.607 1.00 58.38 74 ARG A N 1
ATOM 576 C CA . ARG A 1 74 ? -8.098 5.828 -7.091 1.00 58.38 74 ARG A CA 1
ATOM 577 C C . ARG A 1 74 ? -7.713 6.244 -5.682 1.00 58.38 74 ARG A C 1
ATOM 579 O O . ARG A 1 74 ? -7.401 5.373 -4.864 1.00 58.38 74 ARG A O 1
ATOM 586 N N . ASP A 1 75 ? -7.670 7.550 -5.456 1.00 52.50 75 ASP A N 1
ATOM 587 C CA . ASP A 1 75 ? -7.330 8.068 -4.150 1.00 52.50 75 ASP A CA 1
ATOM 588 C C . ASP A 1 75 ? -8.318 7.471 -3.147 1.00 52.50 75 ASP A C 1
ATOM 590 O O . ASP A 1 75 ? -9.540 7.599 -3.264 1.00 52.50 75 ASP A O 1
ATOM 594 N N . ASN A 1 76 ? -7.772 6.717 -2.198 1.00 56.09 76 ASN A N 1
ATOM 595 C CA . ASN A 1 76 ? -8.555 6.018 -1.196 1.00 56.09 76 ASN A CA 1
ATOM 596 C C . ASN A 1 76 ? -9.203 7.014 -0.214 1.00 56.09 76 ASN A C 1
ATOM 598 O O . ASN A 1 76 ? -9.946 6.580 0.661 1.00 56.09 76 ASN A O 1
ATOM 602 N N . SER A 1 77 ? -8.931 8.319 -0.368 1.00 56.06 77 SER A N 1
ATOM 603 C CA . SER A 1 77 ? -9.638 9.432 0.271 1.00 56.06 77 SER A CA 1
ATOM 604 C C . SER A 1 77 ? -11.134 9.479 -0.066 1.00 56.06 77 SER A C 1
ATOM 606 O O . SER A 1 77 ? -11.916 9.934 0.762 1.00 56.06 77 SER A O 1
ATOM 608 N N . MET A 1 78 ? -11.557 8.946 -1.224 1.00 54.50 78 MET A N 1
ATOM 609 C CA . MET A 1 78 ? -12.981 8.802 -1.567 1.00 54.50 78 MET A CA 1
ATOM 610 C C . MET A 1 78 ? -13.653 7.581 -0.924 1.00 54.50 78 MET A C 1
ATOM 612 O O . MET A 1 78 ? -14.877 7.456 -0.987 1.00 54.50 78 MET A O 1
ATOM 616 N N . ILE A 1 79 ? -12.898 6.661 -0.311 1.00 60.66 79 ILE A N 1
ATOM 617 C CA . ILE A 1 79 ? -13.516 5.610 0.501 1.00 60.66 79 ILE A CA 1
ATOM 618 C C . ILE A 1 79 ? -13.931 6.258 1.814 1.00 60.66 79 ILE A C 1
ATOM 620 O O . ILE A 1 79 ? -13.074 6.613 2.621 1.00 60.66 79 ILE A O 1
ATOM 624 N N . SER A 1 80 ? -15.247 6.392 2.010 1.00 64.81 80 SER A N 1
ATOM 625 C CA . SER A 1 80 ? -15.839 6.866 3.259 1.00 64.81 80 SER A CA 1
ATOM 626 C C . SER A 1 80 ? -15.217 6.110 4.431 1.00 64.81 80 SER A C 1
ATOM 628 O O . SER A 1 80 ? -15.392 4.899 4.602 1.00 64.81 80 SER A O 1
ATOM 630 N N . ILE A 1 81 ? -14.409 6.838 5.194 1.00 76.12 81 ILE A N 1
ATOM 631 C CA . ILE A 1 81 ? -13.784 6.340 6.405 1.00 76.12 81 ILE A CA 1
ATOM 632 C C . ILE A 1 81 ? -14.925 6.064 7.397 1.00 76.12 81 ILE A C 1
ATOM 634 O O . ILE A 1 81 ? -15.751 6.952 7.617 1.00 76.12 81 ILE A O 1
ATOM 638 N N . PRO A 1 82 ? -15.024 4.854 7.983 1.00 82.81 82 PRO A N 1
ATOM 639 C CA . PRO A 1 82 ? -16.102 4.555 8.915 1.00 82.81 82 PRO A CA 1
ATOM 640 C C . PRO A 1 82 ? -16.130 5.561 10.066 1.00 82.81 82 PRO A C 1
ATOM 642 O O . PRO A 1 82 ? -15.085 5.928 10.585 1.00 82.81 82 PRO A O 1
ATOM 645 N N . TYR A 1 83 ? -17.315 5.953 10.522 1.00 82.62 83 TYR A N 1
ATOM 646 C CA . TYR A 1 83 ? -17.488 6.958 11.582 1.00 82.62 83 TYR A CA 1
ATOM 647 C C . TYR A 1 83 ? -16.787 6.623 12.916 1.00 82.62 83 TYR A C 1
ATOM 649 O O . TYR A 1 83 ? -16.562 7.512 13.729 1.00 82.62 83 TYR A O 1
ATOM 657 N N . TRP A 1 84 ? -16.438 5.352 13.152 1.00 88.06 84 TRP A N 1
ATOM 658 C CA . TRP A 1 84 ? -15.679 4.889 14.323 1.00 88.06 84 TRP A CA 1
ATOM 659 C C . TRP A 1 84 ? -14.154 4.903 14.127 1.00 88.06 84 TRP A C 1
ATOM 661 O O . TRP A 1 84 ? -13.401 4.449 14.991 1.00 88.06 84 TRP A O 1
ATOM 671 N N . TRP A 1 85 ? -13.683 5.366 12.972 1.00 89.38 85 TRP A N 1
ATOM 672 C CA . TRP A 1 85 ? -12.277 5.407 12.607 1.00 89.38 85 TRP A CA 1
ATOM 673 C C . TRP A 1 85 ? -11.662 6.761 12.960 1.00 89.38 85 TRP A C 1
ATOM 675 O O . TRP A 1 85 ? -12.057 7.794 12.428 1.00 89.38 85 TRP A O 1
ATOM 685 N N . SER A 1 86 ? -10.651 6.753 13.829 1.00 90.12 86 SER A N 1
ATOM 686 C CA . SER A 1 86 ? -9.937 7.957 14.258 1.00 90.12 86 SER A CA 1
ATOM 687 C C . SER A 1 86 ? -8.552 8.079 13.611 1.00 90.12 86 SER A C 1
ATOM 689 O O . SER A 1 86 ? -7.973 7.094 13.141 1.00 90.12 86 SER A O 1
ATOM 691 N N . ASN A 1 87 ? -7.977 9.287 13.656 1.00 90.94 87 ASN A N 1
ATOM 692 C CA . ASN A 1 87 ? -6.583 9.535 13.262 1.00 90.94 87 ASN A CA 1
ATOM 693 C C . ASN A 1 87 ? -5.592 8.662 14.053 1.00 90.94 87 ASN A C 1
ATOM 695 O O . ASN A 1 87 ? -4.574 8.229 13.518 1.00 90.94 87 ASN A O 1
ATOM 699 N N . GLU A 1 88 ? -5.913 8.340 15.307 1.00 92.94 88 GLU A N 1
ATOM 700 C CA . GLU A 1 88 ? -5.110 7.444 16.139 1.00 92.94 88 GLU A CA 1
ATOM 701 C C . GLU A 1 88 ? -5.096 6.007 15.587 1.00 92.94 88 GLU A C 1
ATOM 703 O O . GLU A 1 88 ? -4.025 5.428 15.395 1.00 92.94 88 GLU A O 1
ATOM 708 N N . ILE A 1 89 ? -6.266 5.461 15.227 1.00 93.94 89 ILE A N 1
ATOM 709 C CA . ILE A 1 89 ? -6.374 4.136 14.592 1.00 93.94 89 ILE A CA 1
ATOM 710 C C . ILE A 1 89 ? -5.657 4.133 13.242 1.00 93.94 89 ILE A C 1
ATOM 712 O O . ILE A 1 89 ? -4.999 3.149 12.893 1.00 93.94 89 ILE A O 1
ATOM 716 N N . ALA A 1 90 ? -5.756 5.228 12.481 1.00 92.50 90 ALA A N 1
ATOM 717 C CA . ALA A 1 90 ? -5.036 5.383 11.223 1.00 92.50 90 ALA A CA 1
ATOM 718 C C . ALA A 1 90 ? -3.516 5.280 11.436 1.00 92.50 90 ALA A C 1
ATOM 720 O O . ALA A 1 90 ? -2.866 4.471 10.768 1.00 92.50 90 ALA A O 1
ATOM 721 N N . LYS A 1 91 ? -2.976 6.005 12.424 1.00 94.56 91 LYS A N 1
ATOM 722 C CA . LYS A 1 91 ? -1.556 5.966 12.797 1.00 94.56 91 LYS A CA 1
ATOM 723 C C . LYS A 1 91 ? -1.123 4.572 13.261 1.00 94.56 91 LYS A C 1
ATOM 725 O O . LYS A 1 91 ? -0.155 4.019 12.743 1.00 94.56 91 LYS A O 1
ATOM 730 N N . LYS A 1 92 ? -1.879 3.926 14.155 1.00 95.88 92 LYS A N 1
ATOM 731 C CA . LYS A 1 92 ? -1.576 2.550 14.596 1.00 95.88 92 LYS A CA 1
ATOM 732 C C . LYS A 1 92 ? -1.636 1.539 13.456 1.00 95.88 92 LYS A C 1
ATOM 734 O O . LYS A 1 92 ? -0.839 0.598 13.405 1.00 95.88 92 LYS A O 1
ATOM 739 N N . ARG A 1 93 ? -2.545 1.726 12.495 1.00 96.31 93 ARG A N 1
ATOM 740 C CA . ARG A 1 93 ? -2.602 0.900 11.285 1.00 96.31 93 ARG A CA 1
ATOM 741 C C . ARG A 1 93 ? -1.389 1.111 10.395 1.00 96.31 93 ARG A C 1
ATOM 743 O O . ARG A 1 93 ? -0.891 0.132 9.838 1.00 96.31 93 ARG A O 1
ATOM 750 N N . GLU A 1 94 ? -0.922 2.342 10.244 1.00 95.75 94 GLU A N 1
ATOM 751 C CA . GLU A 1 94 ? 0.314 2.640 9.528 1.00 95.75 94 GLU A CA 1
ATOM 752 C C . GLU A 1 94 ? 1.513 1.944 10.183 1.00 95.75 94 GLU A C 1
ATOM 754 O O . GLU A 1 94 ? 2.227 1.198 9.510 1.00 95.75 94 GLU A O 1
ATOM 759 N N . GLU A 1 95 ? 1.670 2.078 11.501 1.00 96.38 95 GLU A N 1
ATOM 760 C CA . GLU A 1 95 ? 2.740 1.434 12.270 1.00 96.38 95 GLU A CA 1
ATOM 761 C C . GLU A 1 95 ? 2.706 -0.099 12.142 1.00 96.38 95 GLU A C 1
ATOM 763 O O . GLU A 1 95 ? 3.744 -0.738 11.929 1.00 96.38 95 GLU A O 1
ATOM 768 N N . CYS A 1 96 ? 1.514 -0.701 12.232 1.00 97.81 96 CYS A N 1
ATOM 769 C CA . CYS A 1 96 ? 1.307 -2.137 12.048 1.00 97.81 96 CYS A CA 1
ATOM 770 C C . CYS A 1 96 ? 1.638 -2.582 10.613 1.00 97.81 96 CYS A C 1
ATOM 772 O O . CYS A 1 96 ? 2.349 -3.569 10.408 1.00 97.81 96 CYS A O 1
ATOM 774 N N . ASN A 1 97 ? 1.176 -1.835 9.604 1.00 96.88 97 ASN A N 1
ATOM 775 C CA . ASN A 1 97 ? 1.477 -2.106 8.199 1.00 96.88 97 ASN A CA 1
ATOM 776 C C . ASN A 1 97 ? 2.971 -1.977 7.897 1.00 96.88 97 ASN A C 1
ATOM 778 O O . ASN A 1 97 ? 3.494 -2.769 7.111 1.00 96.88 97 ASN A O 1
ATOM 782 N N . SER A 1 98 ? 3.650 -1.007 8.510 1.00 96.94 98 SER A N 1
ATOM 783 C CA . SER A 1 98 ? 5.096 -0.831 8.401 1.00 96.94 98 SER A CA 1
ATOM 784 C C . SER A 1 98 ? 5.831 -2.064 8.935 1.00 96.94 98 SER A C 1
ATOM 786 O O . SER A 1 98 ? 6.574 -2.698 8.186 1.00 96.94 98 SER A O 1
ATOM 788 N N . ALA A 1 99 ? 5.513 -2.518 10.154 1.00 96.25 99 ALA A N 1
ATOM 789 C CA . ALA A 1 99 ? 6.095 -3.742 10.718 1.00 96.25 99 ALA A CA 1
ATOM 790 C C . ALA A 1 99 ? 5.800 -4.990 9.866 1.00 96.25 99 ALA A C 1
ATOM 792 O O . ALA A 1 99 ? 6.695 -5.790 9.599 1.00 96.25 99 ALA A O 1
ATOM 793 N N . ARG A 1 100 ? 4.578 -5.122 9.329 1.00 96.62 100 ARG A N 1
ATOM 794 C CA . ARG A 1 100 ? 4.238 -6.208 8.394 1.00 96.62 100 ARG A CA 1
ATOM 795 C C . ARG A 1 100 ? 5.107 -6.174 7.136 1.00 96.62 100 ARG A C 1
ATOM 797 O O . ARG A 1 100 ? 5.542 -7.225 6.663 1.00 96.62 100 ARG A O 1
ATO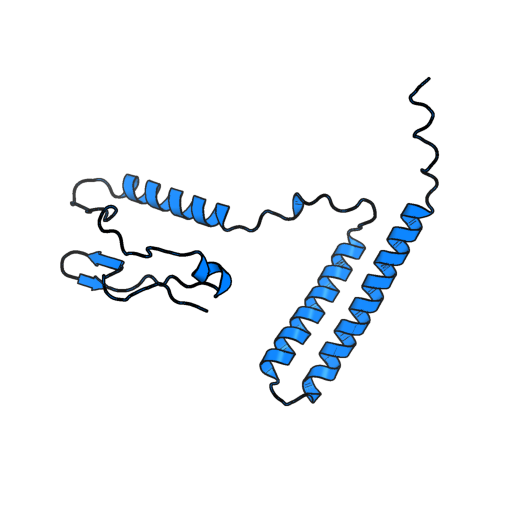M 804 N N . ARG A 1 101 ? 5.341 -4.988 6.561 1.00 96.00 101 ARG A N 1
ATOM 805 C CA . ARG A 1 101 ? 6.206 -4.821 5.380 1.00 96.00 101 ARG A CA 1
ATOM 806 C C . ARG A 1 101 ? 7.652 -5.187 5.706 1.00 96.00 101 ARG A C 1
ATOM 808 O O . ARG A 1 101 ? 8.271 -5.853 4.880 1.00 96.00 101 ARG A O 1
ATOM 815 N N . ILE A 1 102 ? 8.155 -4.809 6.884 1.00 94.06 102 ILE A N 1
ATOM 816 C CA . ILE A 1 102 ? 9.492 -5.193 7.363 1.00 94.06 102 ILE A CA 1
ATOM 817 C C . ILE A 1 102 ? 9.599 -6.716 7.437 1.00 94.06 102 ILE A C 1
ATOM 819 O O . ILE A 1 102 ? 10.458 -7.278 6.767 1.00 94.06 102 ILE A O 1
ATOM 823 N N . LEU A 1 103 ? 8.675 -7.388 8.134 1.00 93.50 103 LEU A N 1
ATOM 824 C CA . LEU A 1 103 ? 8.647 -8.851 8.235 1.00 93.50 103 LEU A CA 1
ATOM 825 C C . LEU A 1 103 ? 8.568 -9.525 6.857 1.00 93.50 103 LEU A C 1
ATOM 827 O O . LEU A 1 103 ? 9.320 -10.449 6.569 1.00 93.50 103 LEU A O 1
ATOM 831 N N . THR A 1 104 ? 7.698 -9.031 5.971 1.00 92.12 104 THR A N 1
ATOM 832 C CA . THR A 1 104 ? 7.540 -9.586 4.615 1.00 92.12 104 THR A CA 1
ATOM 833 C C . THR A 1 104 ? 8.838 -9.471 3.811 1.00 92.12 104 THR A C 1
ATOM 835 O O . THR A 1 104 ? 9.224 -10.401 3.108 1.00 92.12 104 THR A O 1
ATOM 838 N N . ARG A 1 105 ? 9.523 -8.323 3.891 1.00 90.56 105 ARG A N 1
ATOM 839 C CA . ARG A 1 105 ? 10.799 -8.098 3.197 1.00 90.56 105 ARG A CA 1
ATOM 840 C C . ARG A 1 105 ? 11.940 -8.890 3.834 1.00 90.56 105 ARG A C 1
ATOM 842 O O . ARG A 1 105 ? 12.787 -9.389 3.104 1.00 90.56 105 ARG A O 1
ATOM 849 N N . ALA A 1 106 ? 11.961 -9.013 5.160 1.00 88.12 106 ALA A N 1
ATOM 850 C CA . ALA A 1 106 ? 12.921 -9.840 5.883 1.00 88.12 106 ALA A CA 1
ATOM 851 C C . ALA A 1 106 ? 12.785 -11.310 5.469 1.00 88.12 106 ALA A C 1
ATOM 853 O O . ALA A 1 106 ? 13.766 -11.891 5.027 1.00 88.12 106 ALA A O 1
ATOM 854 N N . GLY A 1 107 ? 11.565 -11.858 5.459 1.00 87.38 107 GLY A N 1
ATOM 855 C CA . GLY A 1 107 ? 11.315 -13.236 5.025 1.00 87.38 107 GLY A CA 1
ATOM 856 C C . GLY A 1 107 ? 11.711 -13.514 3.575 1.00 87.38 107 GLY A C 1
ATOM 857 O O . GLY A 1 107 ? 12.230 -14.581 3.280 1.00 87.38 107 GLY A O 1
ATOM 858 N N . LYS A 1 108 ? 11.564 -12.538 2.669 1.00 85.12 108 LYS A N 1
ATOM 859 C CA . LYS A 1 108 ? 12.076 -12.677 1.295 1.00 85.12 108 LYS A CA 1
ATOM 860 C C . LYS A 1 108 ? 13.603 -12.735 1.209 1.00 85.12 108 LYS A C 1
ATOM 862 O O . LYS A 1 108 ? 14.115 -13.366 0.295 1.00 85.12 108 LYS A O 1
ATOM 867 N N . ARG A 1 109 ? 14.315 -12.038 2.101 1.00 82.25 109 ARG A N 1
ATOM 868 C CA . ARG A 1 109 ? 15.788 -11.971 2.102 1.00 82.25 109 ARG A CA 1
ATOM 869 C C . ARG A 1 109 ? 16.435 -13.127 2.855 1.00 82.25 109 ARG A C 1
ATOM 871 O O . ARG A 1 109 ? 17.537 -13.520 2.508 1.00 82.25 109 ARG A O 1
ATOM 878 N N . ALA A 1 110 ? 15.769 -13.632 3.885 1.00 76.25 110 ALA A N 1
ATOM 879 C CA . ALA A 1 110 ? 16.358 -14.574 4.824 1.00 76.25 110 ALA A CA 1
ATOM 880 C C . ALA A 1 110 ? 16.507 -16.004 4.273 1.00 76.25 110 ALA A C 1
ATOM 882 O O . ALA A 1 110 ? 17.308 -16.777 4.795 1.00 76.25 110 ALA A O 1
ATOM 883 N N . GLY A 1 111 ? 15.776 -16.363 3.211 1.00 74.69 111 GLY A N 1
ATOM 884 C CA . GLY A 1 111 ? 15.806 -17.724 2.673 1.00 74.69 111 GLY A CA 1
ATOM 885 C C . GLY A 1 111 ? 15.433 -18.745 3.756 1.00 74.69 111 GLY A C 1
ATOM 886 O O . GLY A 1 111 ? 14.336 -18.677 4.301 1.00 74.69 111 GLY A O 1
ATOM 887 N N . ILE A 1 112 ? 16.354 -19.664 4.072 1.00 61.28 112 ILE A N 1
ATOM 888 C CA . ILE A 1 112 ? 16.192 -20.717 5.096 1.00 61.28 112 ILE A CA 1
ATOM 889 C C . ILE A 1 112 ? 16.575 -20.224 6.511 1.00 61.28 112 ILE A C 1
ATOM 891 O O . ILE A 1 112 ? 16.187 -20.838 7.502 1.00 61.28 112 ILE A O 1
ATOM 895 N N . ASN A 1 113 ? 17.305 -19.108 6.646 1.00 70.38 113 ASN A N 1
ATOM 896 C CA . ASN A 1 113 ? 17.770 -18.631 7.950 1.00 70.38 113 ASN A CA 1
ATOM 897 C C . ASN A 1 113 ? 16.639 -17.926 8.725 1.00 70.38 113 ASN A C 1
ATOM 899 O O . ASN A 1 113 ? 16.288 -16.779 8.459 1.00 70.38 113 ASN A O 1
ATOM 903 N N . MET A 1 114 ? 16.058 -18.629 9.695 1.00 71.88 114 MET A N 1
ATOM 904 C CA . MET A 1 114 ? 14.867 -18.191 10.433 1.00 71.88 114 MET A CA 1
ATOM 905 C C . MET A 1 114 ? 15.165 -17.268 11.622 1.00 71.88 114 MET A C 1
ATOM 907 O O . MET A 1 114 ? 14.252 -16.611 12.122 1.00 71.88 114 MET A O 1
ATOM 911 N N . GLU A 1 115 ? 16.414 -17.181 12.073 1.00 76.50 115 GLU A N 1
ATOM 912 C CA . GLU A 1 115 ? 16.759 -16.506 13.330 1.00 76.50 115 GLU A CA 1
ATOM 913 C C . GLU A 1 115 ? 16.591 -14.981 13.238 1.00 76.50 115 GLU A C 1
ATOM 915 O O . GLU A 1 115 ? 16.038 -14.343 14.135 1.00 76.50 115 GLU A O 1
ATOM 920 N N . GLY A 1 116 ? 16.901 -14.399 12.075 1.00 79.69 116 GLY A N 1
ATOM 921 C CA . GLY A 1 116 ? 16.676 -12.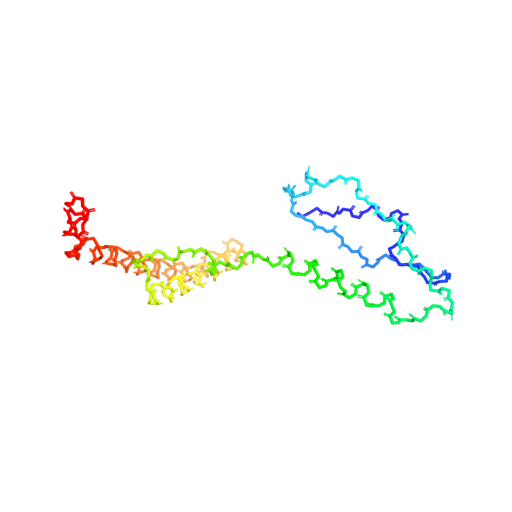976 11.791 1.00 79.69 116 GLY A CA 1
ATOM 922 C C . GLY A 1 116 ? 15.202 -12.563 11.644 1.00 79.69 116 GLY A C 1
ATOM 923 O O . GLY A 1 116 ? 14.915 -11.383 11.430 1.00 79.69 116 GLY A O 1
ATOM 924 N N . LEU A 1 117 ? 14.251 -13.504 11.718 1.00 85.31 117 LEU A N 1
ATOM 925 C CA . LEU A 1 117 ? 12.814 -13.225 11.597 1.00 85.31 117 LEU A CA 1
ATOM 926 C C . LEU A 1 117 ? 12.099 -13.094 12.944 1.00 85.31 117 LEU A C 1
ATOM 928 O O . LEU A 1 117 ? 10.983 -12.569 12.958 1.00 85.31 117 LEU A O 1
ATOM 932 N N . THR A 1 118 ? 12.704 -13.536 14.049 1.00 89.12 118 THR A N 1
ATOM 933 C CA . THR A 1 118 ? 12.068 -13.555 15.377 1.00 89.12 118 THR A CA 1
ATOM 934 C C . THR A 1 118 ? 11.663 -12.149 15.824 1.00 89.12 118 THR A C 1
ATOM 936 O O . THR A 1 118 ? 10.485 -11.899 16.089 1.00 89.12 118 THR A O 1
ATOM 939 N N . GLU A 1 119 ? 12.594 -11.196 15.766 1.00 90.50 119 GLU A N 1
ATOM 940 C CA . GLU A 1 119 ? 12.356 -9.797 16.144 1.00 90.50 119 GLU A CA 1
ATOM 941 C C . GLU A 1 119 ? 11.303 -9.096 15.250 1.00 90.50 119 GLU A C 1
ATOM 943 O O . GLU A 1 119 ? 10.289 -8.592 15.757 1.00 90.50 119 GLU A O 1
ATOM 948 N N . PRO A 1 120 ? 11.416 -9.109 13.901 1.00 92.56 120 PRO A N 1
ATOM 949 C CA . PRO A 1 120 ? 10.359 -8.594 13.024 1.00 92.56 120 PRO A CA 1
ATOM 950 C C . PRO A 1 120 ? 8.984 -9.249 13.232 1.00 92.56 120 PRO A C 1
ATOM 952 O O . PRO A 1 120 ? 7.946 -8.624 12.988 1.00 92.56 120 PRO A O 1
ATOM 955 N N . ARG A 1 121 ? 8.949 -10.517 13.654 1.00 93.56 121 ARG A N 1
ATOM 956 C CA . ARG A 1 121 ? 7.707 -11.258 13.885 1.00 93.56 121 ARG A CA 1
ATOM 957 C C . ARG A 1 121 ? 7.028 -10.835 15.182 1.00 93.56 121 ARG A C 1
ATOM 959 O O . ARG A 1 121 ? 5.828 -10.548 15.149 1.00 93.56 121 ARG A O 1
ATOM 966 N N . GLU A 1 122 ? 7.762 -10.766 16.289 1.00 95.12 122 GLU A N 1
ATOM 967 C CA . GLU A 1 122 ? 7.217 -10.324 17.579 1.00 95.12 122 GLU A CA 1
ATOM 968 C C . GLU A 1 122 ? 6.775 -8.856 17.521 1.00 95.12 122 GLU A C 1
ATOM 970 O O . GLU A 1 122 ? 5.655 -8.528 17.920 1.00 95.12 122 GLU A O 1
ATOM 975 N N . THR A 1 123 ? 7.560 -7.979 16.888 1.00 95.50 123 THR A N 1
ATOM 976 C CA . THR A 1 123 ? 7.170 -6.569 16.694 1.00 95.50 123 THR A CA 1
ATOM 977 C C . THR A 1 123 ? 5.866 -6.420 15.900 1.00 95.50 123 THR A C 1
ATOM 979 O O . THR A 1 123 ? 4.973 -5.665 16.299 1.00 95.50 123 THR A O 1
ATOM 982 N N . TYR A 1 124 ? 5.695 -7.161 14.799 1.00 97.56 124 TYR A N 1
ATOM 983 C CA . TYR A 1 124 ? 4.436 -7.168 14.045 1.00 97.56 124 TYR A CA 1
ATOM 984 C C . TYR A 1 124 ? 3.265 -7.705 14.881 1.00 97.56 124 TYR A C 1
ATOM 986 O O . TYR A 1 124 ? 2.178 -7.121 14.863 1.00 97.56 124 TYR A O 1
ATOM 994 N N . LYS A 1 125 ? 3.476 -8.791 15.631 1.00 97.62 125 LYS A N 1
ATOM 995 C CA . LYS A 1 125 ? 2.463 -9.414 16.495 1.00 97.62 125 LYS A CA 1
ATOM 996 C C . LYS A 1 125 ? 1.971 -8.450 17.575 1.00 97.62 125 LYS A C 1
ATOM 998 O O . LYS A 1 125 ? 0.757 -8.316 17.743 1.00 97.62 125 LYS A O 1
ATOM 1003 N N . LEU A 1 126 ? 2.879 -7.730 18.237 1.00 97.44 126 LEU A N 1
ATOM 1004 C CA . LEU A 1 126 ? 2.544 -6.713 19.237 1.00 97.44 126 LEU A CA 1
ATOM 1005 C C . LEU A 1 126 ? 1.723 -5.572 18.627 1.00 97.44 126 LEU A C 1
ATOM 1007 O O . LEU A 1 126 ? 0.610 -5.308 19.085 1.00 97.44 126 LEU A O 1
ATOM 1011 N N . LYS A 1 127 ? 2.198 -4.969 17.528 1.00 97.44 127 LYS A N 1
ATOM 1012 C CA . LYS A 1 127 ? 1.477 -3.872 16.855 1.00 97.44 127 LYS A CA 1
ATOM 1013 C C . LYS A 1 127 ? 0.111 -4.301 16.320 1.00 97.44 127 LYS A C 1
ATOM 1015 O O . LYS A 1 127 ? -0.849 -3.537 16.369 1.00 97.44 127 LYS A O 1
ATOM 1020 N N . LYS A 1 128 ? -0.009 -5.538 15.824 1.00 98.00 128 LYS A N 1
ATOM 1021 C CA . LYS A 1 128 ? -1.292 -6.107 15.383 1.00 98.00 128 LYS A CA 1
ATOM 1022 C C . LYS A 1 128 ? -2.262 -6.268 16.555 1.00 98.00 128 LYS A C 1
ATOM 1024 O O . LYS A 1 128 ? -3.438 -5.937 16.407 1.00 98.00 128 LYS A O 1
ATOM 1029 N N . LYS A 1 129 ? -1.786 -6.768 17.701 1.00 97.75 129 LYS A N 1
ATOM 1030 C CA . LYS A 1 129 ? -2.596 -6.916 18.921 1.00 97.75 129 LYS A CA 1
ATOM 1031 C C . LYS A 1 129 ? -3.085 -5.556 19.419 1.00 97.75 129 LYS A C 1
ATOM 1033 O O . LYS A 1 129 ? -4.266 -5.418 19.729 1.00 97.75 129 LYS A O 1
ATOM 1038 N N . GLU A 1 130 ? -2.204 -4.561 19.443 1.00 96.81 130 GLU A N 1
ATOM 1039 C CA . GLU A 1 130 ? -2.535 -3.195 19.851 1.00 96.81 130 GLU A CA 1
ATOM 1040 C C . GLU A 1 130 ? -3.581 -2.557 18.925 1.00 96.81 130 GLU A C 1
ATOM 1042 O O . GLU A 1 130 ? -4.621 -2.100 19.398 1.00 96.81 130 GLU A O 1
ATOM 1047 N N . LEU A 1 131 ? -3.375 -2.619 17.604 1.00 97.25 131 LEU A N 1
ATOM 1048 C CA . LEU A 1 131 ? -4.343 -2.125 16.621 1.00 97.25 131 LEU A CA 1
ATOM 1049 C C . LEU A 1 131 ? -5.709 -2.811 16.770 1.00 97.25 131 LEU A C 1
ATOM 1051 O O . LEU A 1 131 ? -6.747 -2.153 16.722 1.00 97.25 131 LEU A O 1
ATOM 1055 N N . ALA A 1 132 ? -5.726 -4.132 16.965 1.00 97.12 132 ALA A N 1
ATOM 1056 C CA . ALA A 1 132 ? -6.965 -4.882 17.150 1.00 97.12 132 ALA A CA 1
ATOM 1057 C C . ALA A 1 132 ? -7.712 -4.459 18.424 1.00 97.12 132 ALA A C 1
ATOM 1059 O O . ALA A 1 132 ? -8.940 -4.350 18.395 1.00 97.12 132 ALA A O 1
ATOM 1060 N N . LYS A 1 133 ? -6.985 -4.194 19.520 1.00 96.69 133 LYS A N 1
ATOM 1061 C CA . LYS A 1 133 ? -7.558 -3.649 20.756 1.00 96.69 133 LYS A CA 1
ATOM 1062 C C . LYS A 1 133 ? -8.177 -2.273 20.498 1.00 96.69 133 LYS A C 1
ATOM 1064 O O . LYS A 1 133 ? -9.360 -2.101 20.762 1.00 96.69 133 LYS A O 1
ATOM 1069 N N . GLN A 1 134 ? -7.437 -1.346 19.885 1.00 94.31 134 GLN A N 1
ATOM 1070 C CA . GLN A 1 134 ? -7.948 0.001 19.604 1.00 94.31 134 GLN A CA 1
ATOM 1071 C C . GLN A 1 134 ? -9.187 0.000 18.701 1.00 94.31 134 GLN A C 1
ATOM 1073 O O . GLN A 1 134 ? -10.143 0.725 18.967 1.00 94.31 134 GLN A O 1
ATOM 1078 N N . ILE A 1 135 ? -9.210 -0.837 17.657 1.00 94.75 135 ILE A N 1
ATOM 1079 C CA . ILE A 1 135 ? -10.386 -0.978 16.786 1.00 94.75 135 ILE A CA 1
ATOM 1080 C C . ILE A 1 135 ? -11.586 -1.501 17.579 1.00 94.75 135 ILE A C 1
ATOM 1082 O O . ILE A 1 135 ? -12.703 -1.021 17.384 1.00 94.75 135 ILE A O 1
ATOM 1086 N N . ARG A 1 136 ? -11.377 -2.484 18.461 1.00 94.62 136 ARG A N 1
ATOM 1087 C CA . ARG A 1 136 ? -12.444 -3.038 19.302 1.00 94.62 136 ARG A CA 1
ATOM 1088 C C . ARG A 1 136 ? -13.003 -1.979 20.249 1.00 94.62 136 ARG A C 1
ATOM 1090 O O . ARG A 1 136 ? -14.217 -1.809 20.296 1.00 94.62 136 ARG A O 1
ATOM 1097 N N . ASP A 1 137 ? -12.130 -1.246 20.931 1.00 92.25 137 ASP A N 1
ATOM 1098 C CA . ASP A 1 137 ? -12.508 -0.209 21.893 1.00 92.25 137 ASP A CA 1
ATOM 1099 C C . ASP A 1 137 ? -13.206 0.970 21.203 1.00 92.25 137 ASP A C 1
ATOM 1101 O O . ASP A 1 137 ? -14.186 1.500 21.718 1.00 92.25 137 ASP A O 1
ATOM 1105 N N . ALA A 1 138 ? -12.748 1.370 20.014 1.00 91.81 138 ALA A N 1
ATOM 1106 C CA . ALA A 1 138 ? -13.394 2.418 19.228 1.00 91.81 138 ALA A CA 1
ATOM 1107 C C . ALA A 1 138 ? -14.785 2.002 18.757 1.00 91.81 138 ALA A C 1
ATOM 1109 O O . ALA A 1 138 ? -15.745 2.740 18.959 1.00 91.81 138 ALA A O 1
ATOM 1110 N N . LYS A 1 139 ? -14.925 0.787 18.213 1.00 90.50 139 LYS A N 1
ATOM 1111 C CA . LYS A 1 139 ? -16.243 0.239 17.884 1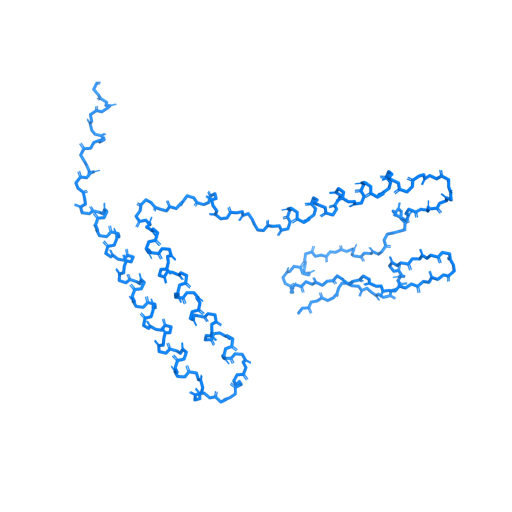.00 90.50 139 LYS A CA 1
ATOM 1112 C C . LYS A 1 139 ? -17.142 0.238 19.116 1.00 90.50 139 LYS A C 1
ATOM 1114 O O . LYS A 1 139 ? -18.237 0.775 19.034 1.00 90.50 139 LYS A O 1
ATOM 1119 N N . LYS A 1 140 ? -16.671 -0.296 20.248 1.00 89.69 140 LYS A N 1
ATOM 1120 C CA . LYS A 1 140 ? -17.438 -0.347 21.499 1.00 89.69 140 LYS A CA 1
ATOM 1121 C C . LYS A 1 140 ? -17.910 1.043 21.934 1.00 89.69 140 LYS A C 1
ATOM 1123 O O . LYS A 1 140 ? -19.105 1.238 22.081 1.00 89.69 140 LYS A O 1
ATOM 1128 N N . ARG A 1 141 ? -17.012 2.032 22.024 1.00 86.06 141 ARG A N 1
ATOM 1129 C CA . ARG A 1 141 ? -17.364 3.425 22.366 1.00 86.06 141 ARG A CA 1
ATOM 1130 C C . ARG A 1 141 ? -18.462 3.994 21.473 1.00 86.06 141 ARG A C 1
ATOM 1132 O O . ARG A 1 141 ? -19.360 4.671 21.957 1.00 86.06 141 ARG A O 1
ATOM 1139 N N . HIS A 1 142 ? -18.388 3.725 20.175 1.00 78.38 142 HIS A N 1
ATOM 1140 C CA . HIS A 1 142 ? -19.375 4.217 19.224 1.00 78.38 142 HIS A CA 1
ATOM 1141 C C . HIS A 1 142 ? -20.698 3.438 19.249 1.00 78.38 142 HIS A C 1
ATOM 1143 O O . HIS A 1 142 ? -21.733 4.027 18.954 1.00 78.38 142 HIS A O 1
ATOM 1149 N N . TRP A 1 143 ? -20.685 2.149 19.597 1.00 77.44 143 TRP A N 1
ATOM 1150 C CA . TRP A 1 143 ? -21.895 1.338 19.774 1.00 77.44 143 TRP A CA 1
ATOM 1151 C C . TRP A 1 143 ? -22.598 1.594 21.116 1.00 77.44 143 TRP A C 1
ATOM 1153 O O . TRP A 1 143 ? -23.825 1.516 21.164 1.00 77.44 143 TRP A O 1
ATOM 1163 N N . ASP A 1 144 ? -21.837 1.936 22.158 1.00 75.88 144 ASP A N 1
ATOM 1164 C CA . ASP A 1 144 ? -22.322 2.225 23.515 1.00 75.88 144 ASP A CA 1
ATOM 1165 C C . ASP A 1 144 ? -22.704 3.709 23.702 1.00 75.88 144 ASP A C 1
ATOM 1167 O O . ASP A 1 144 ? -23.345 4.066 24.689 1.00 75.88 144 ASP A O 1
ATOM 1171 N N . SER A 1 145 ? -22.332 4.595 22.767 1.00 63.50 145 SER A N 1
ATOM 1172 C CA . SER A 1 145 ? -22.750 6.000 22.799 1.00 63.50 145 SER A CA 1
ATOM 1173 C C . SER A 1 145 ? -24.268 6.100 22.567 1.00 63.50 145 SER A C 1
ATOM 1175 O O . SER A 1 145 ? -24.773 5.510 21.604 1.00 63.50 145 SER A O 1
ATOM 1177 N N . PRO A 1 146 ? -25.021 6.837 23.407 1.00 55.41 146 PRO A N 1
ATOM 1178 C CA . PRO A 1 146 ? -26.479 6.899 23.363 1.00 55.41 146 PRO A CA 1
ATOM 1179 C C . PRO A 1 146 ? -26.942 7.777 22.195 1.00 55.41 146 PRO A C 1
ATOM 1181 O O . PRO A 1 146 ? -27.436 8.883 22.369 1.00 55.41 146 PRO A O 1
ATOM 1184 N N . ASN A 1 147 ? -26.785 7.281 20.970 1.00 55.66 147 ASN A N 1
ATOM 1185 C CA . ASN A 1 147 ? -27.369 7.881 19.773 1.00 55.66 147 ASN A CA 1
ATOM 1186 C C . ASN A 1 147 ? -28.207 6.855 18.996 1.00 55.66 147 ASN A C 1
ATOM 1188 O O . ASN A 1 147 ? -28.232 6.824 17.768 1.00 55.66 147 ASN A O 1
ATOM 1192 N N . LYS A 1 148 ? -28.913 6.002 19.749 1.00 49.91 148 LYS A N 1
ATOM 1193 C CA . LYS A 1 148 ? -30.002 5.140 19.264 1.00 49.91 148 LYS A CA 1
ATOM 1194 C C . LYS A 1 148 ? -31.396 5.779 19.406 1.00 49.91 148 LYS A C 1
ATOM 1196 O O . LYS A 1 148 ? -32.376 5.133 19.075 1.00 49.91 148 LYS A O 1
ATOM 1201 N N . GLY A 1 149 ? -31.497 7.037 19.849 1.00 44.34 149 GLY A N 1
ATOM 1202 C CA . GLY A 1 149 ? -32.775 7.688 20.187 1.00 44.34 149 GLY A CA 1
ATOM 1203 C C . GLY A 1 149 ? -33.212 8.865 19.304 1.00 44.34 149 GLY A C 1
ATOM 1204 O O . GLY A 1 149 ? -34.015 9.674 19.754 1.00 44.34 149 GLY A O 1
ATOM 1205 N N . ARG A 1 150 ? -32.686 9.034 18.079 1.00 44.34 150 ARG A N 1
ATOM 1206 C CA . ARG A 1 150 ? -33.009 10.209 17.232 1.00 44.34 150 ARG A CA 1
ATOM 1207 C C . ARG A 1 150 ? -33.474 9.887 15.807 1.00 44.34 150 ARG A C 1
ATOM 1209 O O . ARG A 1 150 ? -33.303 10.706 14.911 1.00 44.34 150 ARG A O 1
ATOM 1216 N N . LYS A 1 151 ? -34.071 8.707 15.597 1.00 44.34 151 LYS A N 1
ATOM 1217 C CA . LYS A 1 151 ? -34.756 8.344 14.338 1.00 44.34 151 LYS A CA 1
ATOM 1218 C C . LYS A 1 151 ? -36.260 8.054 14.474 1.00 44.34 151 LYS A C 1
ATOM 1220 O O . LYS A 1 151 ? -36.872 7.695 13.481 1.00 44.34 151 LYS A O 1
ATOM 1225 N N . GLU A 1 152 ? -36.868 8.284 15.641 1.00 45.03 152 GLU A N 1
ATOM 1226 C CA . GLU A 1 152 ? -38.323 8.103 15.846 1.00 45.03 152 GLU A CA 1
ATOM 1227 C C . GLU A 1 152 ? -39.125 9.418 15.937 1.00 45.03 152 GLU A C 1
ATOM 1229 O O . GLU A 1 152 ? -40.336 9.384 16.098 1.00 45.03 152 GLU A O 1
ATOM 1234 N N . LYS A 1 153 ? -38.498 10.595 15.784 1.00 44.62 153 LYS A N 1
ATOM 1235 C CA . LYS A 1 153 ? -39.195 11.905 15.821 1.00 44.62 153 LYS A CA 1
ATOM 1236 C C . LYS A 1 153 ? -39.168 12.680 14.495 1.00 44.62 153 LYS A C 1
ATOM 1238 O O . LYS A 1 153 ? -39.125 13.903 14.505 1.00 44.62 153 LYS A O 1
ATOM 1243 N N . ALA A 1 154 ? -39.143 11.982 13.361 1.00 43.03 154 ALA A N 1
ATOM 1244 C CA . ALA A 1 154 ? -39.215 12.604 12.030 1.00 43.03 154 ALA A CA 1
ATOM 1245 C C . ALA A 1 154 ? -40.289 11.970 11.120 1.00 43.03 154 ALA A C 1
ATOM 1247 O O . ALA A 1 154 ? -40.200 12.070 9.901 1.00 43.03 154 ALA A O 1
ATOM 1248 N N . LEU A 1 155 ? -41.279 11.304 11.721 1.00 44.38 155 LEU A N 1
ATOM 1249 C CA . LEU A 1 155 ? -42.512 10.826 11.082 1.00 44.38 155 LEU A CA 1
ATOM 1250 C C . LEU A 1 155 ? -43.707 11.122 12.007 1.00 44.38 155 LEU A C 1
ATOM 1252 O O . LEU A 1 155 ? -44.499 10.239 12.326 1.00 44.38 155 LEU A O 1
ATOM 1256 N N . GLY A 1 156 ? -43.759 12.358 12.503 1.00 38.47 156 GLY A N 1
ATOM 1257 C CA . GLY A 1 156 ? -44.943 12.963 13.108 1.00 38.47 156 GLY A CA 1
ATOM 1258 C C . GLY A 1 156 ? -45.356 14.143 12.252 1.00 38.47 156 GLY A C 1
ATOM 1259 O O . GLY A 1 156 ? -44.430 14.895 11.870 1.00 38.47 156 GLY A O 1
#

Foldseek 3Di:
DDWPDPVPAFLDDDPPDGHNDDTDDDDPVVVVVDDDDDRDPPPPPPPPVPPDPPVNVVVVVVVVVVVVVVPPDPPCVPVPDPPLDDPVLVVLVVQLVVLVVVLVVCCVPCPPPCPSNPVSVVSNVVSVVVSVVSSVVSVVCVVVPPPPPPPPPPPD

Secondary structure (DSSP, 8-state):
-EE---SSS-SEEETTEEE-----EE-HHHHTT-------STT-----TTS-HHHHHHHHHHHHHHHHHHHS---GGGS---TT--HHHHHHHHHHHHHHHHHHHHHHHHTT--GGGHHHHHHHHHHHHHHHHHHHHHHHHHHHSS-SSSSSSS--

Sequence (156 aa):
MVVHNTGIRPTFIRGTSESYIDVTFSTSRVAAQISNWEVRSTNTIQITGEETTSASYQKCSKLIKQAYTNSKRRDNSMISIPYWWSNEIAKKREECNSARRILTRAGKRAGINMEGLTEPRETYKLKKKELAKQIRDAKKRHWDSPNKGRKEKALG

Organism: Popillia japonica (NCBI:txid7064)

pLDDT: mean 79.37, std 16.45, range [38.47, 98.0]

InterPro domains:
  IPR036691 Endonuclease/exonuclease/phosphatase superfamily [G3DSA:3.60.10.10] (1-46)

Radius of gyration: 26.99 Å; chains: 1; bounding box: 64×44×65 Å